Protein AF-A0A4Y2QZW8-F1 (afdb_monomer_lite)

Sequence (157 aa):
MDNATSHPDDLKLKNINSVFLPPNTTSKLQPLDQKAGYLSISEVATDSTTEKNEKEFADLVENFDSNVRVEKYVKIDGGLSIEEENLHVSYFIHRDTTEALALSEDDDEKSPMEDCKIKDYSEALKYSEQLKQFFLNNADSEGLAKLIPMKIHLEKQ

Foldseek 3Di:
DEPPPPDDPDDDDPPDDDDYDDPPCCCPPPPVNVVVPPPPDPCPDPDPPDVVVVVVVVVVVVPPPPPPDPVPPDPPPPPDDDDPPPPDCVVVPDVVVVVVVPPPPPPPPPVPPPPPPQDDLVSVVVVLVVQCVVCVVVVPPPSVVVSVVVVVVSVVD

Structure (mmCIF, N/CA/C/O backbone):
data_AF-A0A4Y2QZW8-F1
#
_entry.id   AF-A0A4Y2QZW8-F1
#
loop_
_atom_site.group_PDB
_atom_site.id
_atom_site.type_symbol
_atom_site.label_atom_id
_atom_site.label_alt_id
_atom_site.label_comp_id
_atom_site.label_asym_id
_atom_site.label_entity_id
_atom_site.label_seq_id
_atom_site.pdbx_PDB_ins_code
_atom_site.Cartn_x
_atom_site.Cartn_y
_atom_site.Cartn_z
_atom_site.occupancy
_atom_site.B_iso_or_equiv
_atom_site.auth_seq_id
_atom_site.auth_comp_id
_atom_site.auth_asym_id
_atom_site.auth_atom_id
_atom_site.pdbx_PDB_model_num
ATOM 1 N N . MET A 1 1 ? 10.809 -8.387 -1.544 1.00 88.31 1 MET A N 1
ATOM 2 C CA . MET A 1 1 ? 11.000 -7.369 -2.596 1.00 88.31 1 MET A CA 1
ATOM 3 C C . MET A 1 1 ? 11.310 -8.089 -3.896 1.00 88.31 1 MET A C 1
ATOM 5 O O . MET A 1 1 ? 11.715 -9.248 -3.828 1.00 88.31 1 MET A O 1
ATOM 9 N N . ASP A 1 2 ? 11.051 -7.470 -5.045 1.00 90.00 2 ASP A N 1
ATOM 10 C CA . ASP A 1 2 ? 11.538 -8.005 -6.320 1.00 90.00 2 ASP A CA 1
ATOM 11 C C . ASP A 1 2 ? 13.047 -7.770 -6.466 1.00 90.00 2 ASP A C 1
ATOM 13 O O . ASP A 1 2 ? 13.694 -7.204 -5.585 1.00 90.00 2 ASP A O 1
ATOM 17 N N . ASN A 1 3 ? 13.595 -8.228 -7.588 1.00 89.25 3 ASN A N 1
ATOM 18 C CA . ASN A 1 3 ? 15.012 -8.119 -7.912 1.00 89.25 3 ASN A CA 1
ATOM 19 C C . ASN A 1 3 ? 15.276 -6.948 -8.873 1.00 89.25 3 ASN A C 1
ATOM 21 O O . ASN A 1 3 ? 16.145 -7.052 -9.739 1.00 89.25 3 ASN A O 1
ATOM 25 N N . ALA A 1 4 ? 14.492 -5.865 -8.797 1.00 87.88 4 ALA A N 1
ATOM 26 C CA . ALA A 1 4 ? 14.726 -4.689 -9.625 1.00 87.88 4 ALA A CA 1
ATOM 27 C C . ALA A 1 4 ? 16.117 -4.097 -9.351 1.00 87.88 4 ALA A C 1
ATOM 29 O O . ALA A 1 4 ? 16.533 -3.973 -8.203 1.00 87.88 4 ALA A O 1
ATOM 30 N N . THR A 1 5 ? 16.817 -3.657 -10.401 1.00 89.81 5 THR A N 1
ATOM 31 C CA . THR A 1 5 ? 18.181 -3.094 -10.306 1.00 89.81 5 THR A CA 1
ATOM 32 C C . THR A 1 5 ? 18.260 -1.831 -9.441 1.00 89.81 5 THR A C 1
ATOM 34 O O . THR A 1 5 ? 19.331 -1.444 -8.988 1.00 89.81 5 THR A O 1
ATOM 37 N N . SER A 1 6 ? 17.126 -1.175 -9.192 1.00 89.75 6 SER A N 1
ATOM 38 C CA . SER A 1 6 ? 17.021 -0.051 -8.261 1.00 89.75 6 SER A CA 1
ATOM 39 C C . SER A 1 6 ? 17.125 -0.456 -6.787 1.00 89.75 6 SER A C 1
ATOM 41 O O . SER A 1 6 ? 17.291 0.413 -5.932 1.00 89.75 6 SER A O 1
ATOM 43 N N . HIS A 1 7 ? 16.974 -1.740 -6.455 1.00 86.81 7 HIS A N 1
ATOM 44 C CA . HIS A 1 7 ? 17.113 -2.221 -5.088 1.00 86.81 7 HIS A CA 1
ATOM 45 C C . HIS A 1 7 ? 18.585 -2.476 -4.751 1.00 86.81 7 HIS A C 1
ATOM 47 O O . HIS A 1 7 ? 19.270 -3.159 -5.506 1.00 86.81 7 HIS A O 1
ATOM 53 N N . PRO A 1 8 ? 19.091 -1.933 -3.631 1.00 84.88 8 PRO A N 1
ATOM 54 C CA . PRO A 1 8 ? 20.477 -2.142 -3.240 1.00 84.88 8 PRO A CA 1
ATOM 55 C C . PRO A 1 8 ? 20.698 -3.577 -2.749 1.00 84.88 8 PRO A C 1
ATOM 57 O O . PRO A 1 8 ? 19.927 -4.078 -1.927 1.00 84.88 8 PRO A O 1
ATOM 60 N N . ASP A 1 9 ? 21.794 -4.192 -3.196 1.00 80.38 9 ASP A N 1
ATOM 61 C CA . ASP A 1 9 ? 22.157 -5.577 -2.862 1.00 80.38 9 ASP A CA 1
ATOM 62 C C . ASP A 1 9 ? 22.406 -5.788 -1.353 1.00 80.38 9 ASP A C 1
ATOM 64 O O . ASP A 1 9 ? 22.118 -6.852 -0.810 1.00 80.38 9 ASP A O 1
ATOM 68 N N . ASP A 1 10 ? 22.870 -4.748 -0.648 1.00 82.62 10 ASP A N 1
ATOM 69 C CA . ASP A 1 10 ? 23.305 -4.809 0.758 1.00 82.62 10 ASP A CA 1
ATOM 70 C C . ASP A 1 10 ? 22.386 -4.049 1.736 1.00 82.62 10 ASP A C 1
ATOM 72 O O . ASP A 1 10 ? 22.832 -3.487 2.744 1.00 82.62 10 ASP A O 1
ATOM 76 N N . LEU A 1 11 ? 21.075 -4.011 1.474 1.00 83.06 11 LEU A N 1
ATOM 77 C CA . LEU A 1 11 ? 20.125 -3.309 2.344 1.00 83.06 11 LEU A CA 1
ATOM 78 C C . LEU A 1 11 ? 20.039 -3.944 3.745 1.00 83.06 11 LEU A C 1
ATOM 80 O O . LEU A 1 11 ? 19.335 -4.932 3.958 1.00 83.06 11 LEU A O 1
ATOM 84 N N . LYS A 1 12 ? 20.704 -3.336 4.734 1.00 84.88 12 LYS A N 1
ATOM 85 C CA . LYS A 1 12 ? 20.623 -3.735 6.148 1.00 84.88 12 LYS A CA 1
ATOM 86 C C . LYS A 1 12 ? 19.842 -2.714 6.962 1.00 84.88 12 LYS A C 1
ATOM 88 O O . LYS A 1 12 ? 20.288 -1.588 7.171 1.00 84.88 12 LYS A O 1
ATOM 93 N N . LEU A 1 13 ? 18.694 -3.137 7.477 1.00 85.75 13 LEU A N 1
ATOM 94 C CA . LEU A 1 13 ? 17.844 -2.344 8.360 1.00 85.75 13 LEU A CA 1
ATOM 95 C C . LEU A 1 13 ? 17.856 -2.966 9.759 1.00 85.75 13 LEU A C 1
ATOM 97 O O . LEU A 1 13 ? 17.797 -4.182 9.902 1.00 85.75 13 LEU A O 1
ATOM 101 N N . LYS A 1 14 ? 17.931 -2.137 10.807 1.00 90.31 14 LYS A N 1
ATOM 102 C CA . LYS A 1 14 ? 18.140 -2.611 12.191 1.00 90.31 14 LYS A CA 1
ATOM 103 C C . LYS A 1 14 ? 17.024 -3.530 12.707 1.00 90.31 14 LYS A C 1
ATOM 105 O O . LYS A 1 14 ? 17.302 -4.412 13.507 1.00 90.31 14 LYS A O 1
ATOM 110 N N . ASN A 1 15 ? 15.795 -3.334 12.228 1.00 93.12 15 ASN A N 1
ATOM 111 C CA . ASN A 1 15 ? 14.597 -4.012 12.736 1.00 93.12 15 ASN A CA 1
ATOM 112 C C . ASN A 1 15 ? 13.778 -4.706 11.634 1.00 93.12 15 ASN A C 1
ATOM 114 O O . ASN A 1 15 ? 12.641 -5.100 11.880 1.00 93.12 15 ASN A O 1
ATOM 118 N N . ILE A 1 16 ? 14.301 -4.803 10.408 1.00 89.88 16 ILE A N 1
ATOM 119 C CA . ILE A 1 16 ? 13.563 -5.359 9.268 1.00 89.88 16 ILE A CA 1
ATOM 120 C C . ILE A 1 16 ? 14.474 -6.334 8.536 1.00 89.88 16 ILE A C 1
ATOM 122 O O . ILE A 1 16 ? 15.599 -5.990 8.178 1.00 89.88 16 ILE A O 1
ATOM 126 N N . ASN A 1 17 ? 13.966 -7.539 8.296 1.00 86.69 17 ASN A N 1
ATOM 127 C CA . ASN A 1 17 ? 14.623 -8.509 7.436 1.00 86.69 17 ASN A CA 1
ATOM 128 C C . ASN A 1 17 ? 14.151 -8.307 5.991 1.00 86.69 17 ASN A C 1
ATOM 130 O O . ASN A 1 17 ? 12.951 -8.390 5.722 1.00 86.69 17 ASN A O 1
ATOM 134 N N . SER A 1 18 ? 15.082 -8.047 5.074 1.00 84.75 18 SER A N 1
ATOM 135 C CA . SER A 1 18 ? 14.765 -7.968 3.648 1.00 84.75 18 SER A CA 1
ATOM 136 C C . SER A 1 18 ? 14.828 -9.362 3.032 1.00 84.75 18 SER A C 1
ATOM 138 O O . SER A 1 18 ? 15.839 -10.052 3.144 1.00 84.75 18 SER A O 1
ATOM 140 N N . VAL A 1 19 ? 13.744 -9.781 2.380 1.00 87.62 19 VAL A N 1
ATOM 141 C CA . VAL A 1 19 ? 13.669 -11.051 1.646 1.00 87.62 19 VAL A CA 1
ATOM 142 C C . VAL A 1 19 ? 13.367 -10.748 0.187 1.00 87.62 19 VAL A C 1
ATOM 144 O O . VAL A 1 19 ? 12.365 -10.095 -0.125 1.00 87.62 19 VAL A O 1
ATOM 147 N N . PHE A 1 20 ? 14.230 -11.233 -0.699 1.00 89.06 20 PHE A N 1
ATOM 148 C CA . PHE A 1 20 ? 14.074 -11.126 -2.145 1.00 89.06 20 PHE A CA 1
ATOM 149 C C . PHE A 1 20 ? 13.290 -12.311 -2.696 1.00 89.06 20 PHE A C 1
ATOM 151 O O . PHE A 1 20 ? 13.435 -13.446 -2.236 1.00 89.06 20 PHE A O 1
ATOM 158 N N . LEU A 1 21 ? 12.423 -12.035 -3.661 1.00 90.06 21 LEU A N 1
ATOM 159 C CA . LEU A 1 21 ? 11.633 -13.062 -4.320 1.00 90.06 21 LEU A CA 1
ATOM 160 C C . LEU A 1 21 ? 12.447 -13.754 -5.420 1.00 90.06 21 LEU A C 1
ATOM 162 O O . LEU A 1 21 ? 13.348 -13.152 -6.010 1.00 90.06 21 LEU A O 1
ATOM 166 N N . PRO A 1 22 ? 12.124 -15.014 -5.755 1.00 90.62 22 PRO A N 1
ATOM 167 C CA . PRO A 1 22 ? 12.702 -15.662 -6.920 1.00 90.62 22 PRO A CA 1
ATOM 168 C C . PRO A 1 22 ? 12.440 -14.855 -8.207 1.00 90.62 22 PRO A C 1
ATOM 170 O O . PRO A 1 22 ? 11.388 -14.213 -8.328 1.00 90.62 22 PRO A O 1
ATOM 173 N N . PRO A 1 23 ? 13.3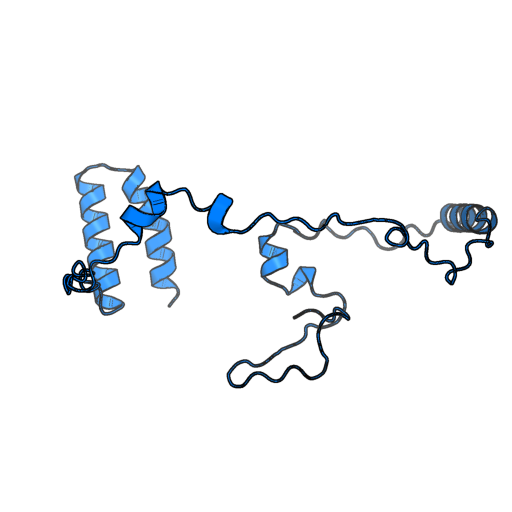42 -14.906 -9.200 1.00 88.19 23 PRO A N 1
ATOM 174 C CA . PRO A 1 23 ? 13.148 -14.221 -10.477 1.00 88.19 23 PRO A CA 1
ATOM 175 C C . PRO A 1 23 ? 11.799 -14.560 -11.126 1.00 88.19 23 PRO A C 1
ATOM 177 O O . PRO A 1 23 ? 11.341 -15.698 -11.050 1.00 88.19 23 PRO A O 1
ATOM 180 N N . ASN A 1 24 ? 11.178 -13.582 -11.792 1.00 87.69 24 ASN A N 1
ATOM 181 C CA . ASN A 1 24 ? 9.915 -13.735 -12.535 1.00 87.69 24 ASN A CA 1
ATOM 182 C C . ASN A 1 24 ? 8.705 -14.193 -11.694 1.00 87.69 24 ASN A C 1
ATOM 184 O O . ASN A 1 24 ? 7.740 -14.737 -12.234 1.00 87.69 24 ASN A O 1
ATOM 188 N N . THR A 1 25 ? 8.732 -13.984 -10.374 1.00 89.56 25 THR A N 1
ATOM 189 C CA . THR A 1 25 ? 7.619 -14.357 -9.481 1.00 89.56 25 THR A CA 1
ATOM 190 C C . THR A 1 25 ? 6.902 -13.176 -8.835 1.00 89.56 25 THR A C 1
ATOM 192 O O . THR A 1 25 ? 5.898 -13.394 -8.164 1.00 89.56 25 THR A O 1
ATOM 195 N N . THR A 1 26 ? 7.356 -11.943 -9.080 1.00 88.25 26 THR A N 1
ATOM 196 C CA . THR A 1 26 ? 6.791 -10.686 -8.558 1.00 88.25 26 THR A CA 1
ATOM 197 C C . THR A 1 26 ? 5.265 -10.649 -8.637 1.00 88.25 26 THR A C 1
ATOM 199 O O . THR A 1 26 ? 4.607 -10.687 -7.601 1.00 88.25 26 THR A O 1
ATOM 202 N N . SER A 1 27 ? 4.689 -10.762 -9.837 1.00 82.81 27 SER A N 1
ATOM 203 C CA . SER A 1 27 ? 3.231 -10.727 -10.042 1.00 82.81 27 SER A CA 1
ATOM 204 C C . SER A 1 27 ? 2.457 -11.847 -9.333 1.00 82.81 27 SER A C 1
ATOM 206 O O . SER A 1 27 ? 1.272 -11.697 -9.041 1.00 82.81 27 SER A O 1
ATOM 208 N N . LYS A 1 28 ? 3.110 -12.981 -9.051 1.00 84.44 28 LYS A N 1
ATOM 209 C CA . LYS A 1 28 ? 2.495 -14.153 -8.412 1.00 84.44 28 LYS A CA 1
ATOM 210 C C . LYS A 1 28 ? 2.621 -14.128 -6.898 1.00 84.44 28 LYS A C 1
ATOM 212 O O . LYS A 1 28 ? 1.733 -14.639 -6.227 1.00 84.44 28 LYS A O 1
ATOM 217 N N . LEU A 1 29 ? 3.720 -13.601 -6.364 1.00 86.44 29 LEU A N 1
ATOM 218 C CA . LEU A 1 29 ? 4.071 -13.711 -4.948 1.00 86.44 29 LEU A CA 1
ATOM 219 C C . LEU A 1 29 ? 4.006 -12.379 -4.200 1.00 86.44 29 LEU A C 1
ATOM 221 O O . LEU A 1 29 ? 3.920 -12.404 -2.974 1.00 86.44 29 LEU A O 1
ATOM 225 N N . GLN A 1 30 ? 4.025 -11.229 -4.883 1.00 87.06 30 GLN A N 1
ATOM 226 C CA . GLN A 1 30 ? 3.887 -9.933 -4.220 1.00 87.06 30 GLN A CA 1
ATOM 227 C C . GLN A 1 30 ? 2.420 -9.630 -3.927 1.00 87.06 30 GLN A C 1
ATOM 229 O O . GLN A 1 30 ? 1.622 -9.465 -4.852 1.00 87.06 30 GLN A O 1
ATOM 234 N N . PRO A 1 31 ? 2.050 -9.461 -2.643 1.00 85.31 31 PRO A N 1
ATOM 235 C CA . PRO A 1 31 ? 0.677 -9.124 -2.278 1.00 85.31 31 PRO A CA 1
ATOM 236 C C . PRO A 1 31 ? 0.207 -7.795 -2.880 1.00 85.31 31 PRO A C 1
ATOM 238 O O . PRO A 1 31 ? -0.990 -7.608 -3.093 1.00 85.31 31 PRO A O 1
ATOM 241 N N . LEU A 1 32 ? 1.139 -6.868 -3.133 1.00 84.62 32 LEU A N 1
ATOM 242 C CA . LEU A 1 32 ? 0.841 -5.572 -3.738 1.00 84.62 32 LEU A CA 1
ATOM 243 C C . LEU A 1 32 ? 0.314 -5.732 -5.170 1.00 84.62 32 LEU A C 1
ATOM 245 O O . LEU A 1 32 ? -0.729 -5.169 -5.488 1.00 84.62 32 LEU A O 1
ATOM 249 N N . ASP A 1 33 ? 0.966 -6.558 -5.988 1.00 82.19 33 ASP A N 1
ATOM 250 C CA . ASP A 1 33 ? 0.582 -6.764 -7.389 1.00 82.19 33 ASP A CA 1
ATOM 251 C C . ASP A 1 33 ? -0.718 -7.564 -7.514 1.00 82.19 33 ASP A C 1
ATOM 253 O O . ASP A 1 33 ? -1.569 -7.250 -8.347 1.00 82.19 33 ASP A O 1
ATOM 257 N N . GLN A 1 34 ? -0.932 -8.531 -6.614 1.00 79.44 34 GLN A N 1
ATOM 258 C CA . GLN A 1 34 ? -2.199 -9.262 -6.524 1.00 79.44 34 GLN A CA 1
ATOM 259 C C . GLN A 1 34 ? -3.374 -8.336 -6.175 1.00 79.44 34 GLN A C 1
ATOM 261 O O . GLN A 1 34 ? -4.461 -8.469 -6.737 1.00 79.44 34 GLN A O 1
ATOM 266 N N . LYS A 1 35 ? -3.172 -7.387 -5.249 1.00 77.38 35 LYS A N 1
ATOM 267 C CA . LYS A 1 35 ? -4.211 -6.424 -4.843 1.00 77.38 35 LYS A CA 1
ATOM 268 C C . LYS A 1 35 ? -4.435 -5.316 -5.863 1.00 77.38 35 LYS A C 1
ATOM 270 O O . LYS A 1 35 ? -5.552 -4.820 -5.956 1.00 77.38 35 LYS A O 1
ATOM 275 N N . ALA A 1 36 ? -3.408 -4.943 -6.621 1.00 73.50 36 ALA A N 1
ATOM 276 C CA . ALA A 1 36 ? -3.505 -3.928 -7.666 1.00 73.50 36 ALA A CA 1
ATOM 277 C C . ALA A 1 36 ? -4.301 -4.397 -8.902 1.00 73.50 36 ALA A C 1
ATOM 279 O O . ALA A 1 36 ? -4.458 -3.636 -9.851 1.00 73.50 36 ALA A O 1
ATOM 280 N N . GLY A 1 37 ? -4.840 -5.622 -8.895 1.00 61.28 37 GLY A N 1
ATOM 281 C CA . GLY A 1 37 ? -5.699 -6.117 -9.968 1.00 61.28 37 GLY A CA 1
ATOM 282 C C . GLY A 1 37 ? -4.930 -6.641 -11.178 1.00 61.28 37 GLY A C 1
ATOM 283 O O . GLY A 1 37 ? -5.554 -6.945 -12.193 1.00 61.28 37 GLY A O 1
ATOM 284 N N . TYR A 1 38 ? -3.610 -6.836 -11.065 1.00 61.31 38 TYR A N 1
ATOM 285 C CA . TYR A 1 38 ? -2.823 -7.613 -12.026 1.00 61.31 38 TYR A CA 1
ATOM 286 C C . TYR A 1 38 ? -3.100 -9.108 -11.832 1.00 61.31 38 TYR A C 1
ATOM 288 O O . TYR A 1 38 ? -2.208 -9.914 -11.566 1.00 61.31 38 TYR A O 1
ATOM 296 N N . LEU A 1 39 ? -4.373 -9.498 -11.913 1.00 55.19 39 LEU A N 1
ATOM 297 C CA . LEU A 1 39 ? -4.737 -10.898 -11.979 1.00 55.19 39 LEU A CA 1
ATOM 298 C C . LEU A 1 39 ? -4.093 -11.442 -13.254 1.00 55.19 39 LEU A C 1
ATOM 300 O O . LEU A 1 39 ? -4.326 -10.911 -14.340 1.00 55.19 39 LEU A O 1
ATOM 304 N N . SER A 1 40 ? -3.232 -12.447 -13.099 1.00 55.38 40 SER A N 1
ATOM 305 C CA . SER A 1 40 ? -2.561 -13.101 -14.216 1.00 55.38 40 SER A CA 1
ATOM 306 C C . SER A 1 40 ? -3.616 -13.528 -15.230 1.00 55.38 40 SER A C 1
ATOM 308 O O . SER A 1 40 ? -4.382 -14.458 -14.978 1.00 55.38 40 SER A O 1
ATOM 310 N N . ILE A 1 41 ? -3.674 -12.818 -16.357 1.00 51.03 41 ILE A N 1
ATOM 311 C CA . ILE A 1 41 ? -4.369 -13.282 -17.551 1.00 51.03 41 ILE A CA 1
ATOM 312 C C . ILE A 1 41 ? -3.851 -14.691 -17.820 1.00 51.03 41 ILE A C 1
ATOM 314 O O . ILE A 1 41 ? -2.640 -14.917 -17.875 1.00 51.03 41 ILE A O 1
ATOM 318 N N . SER A 1 42 ? -4.800 -15.624 -17.840 1.00 50.62 42 SER A N 1
ATOM 319 C CA . SER A 1 42 ? -4.613 -17.054 -18.046 1.00 50.62 42 SER A CA 1
ATOM 320 C C . SER A 1 42 ? -3.531 -17.322 -19.077 1.00 50.62 42 SER A C 1
ATOM 322 O O . SER A 1 42 ? -3.584 -16.720 -20.147 1.00 50.62 42 SER A O 1
ATOM 324 N N . GLU A 1 43 ? -2.607 -18.220 -18.724 1.00 56.25 43 GLU A N 1
ATOM 325 C CA . GLU A 1 43 ? -1.808 -19.058 -19.623 1.00 56.25 43 GLU A CA 1
ATOM 326 C C . GLU A 1 43 ? -1.934 -18.646 -21.097 1.00 56.25 43 GLU A C 1
ATOM 328 O O . GLU A 1 43 ? -2.710 -19.213 -21.866 1.00 56.25 43 GLU A O 1
ATOM 333 N N . VAL A 1 44 ? -1.209 -17.589 -21.480 1.00 53.12 44 VAL A N 1
ATOM 334 C CA . VAL A 1 44 ? -0.936 -17.350 -22.892 1.00 53.12 44 VAL A CA 1
ATOM 335 C C . VAL A 1 44 ? -0.128 -18.558 -23.320 1.00 53.12 44 VAL A C 1
ATOM 337 O O . VAL A 1 44 ? 0.953 -18.809 -22.783 1.00 53.12 44 VAL A O 1
ATOM 340 N N . ALA A 1 45 ? -0.737 -19.343 -24.206 1.00 46.19 45 ALA A N 1
ATOM 341 C CA . ALA A 1 45 ? -0.150 -20.519 -24.803 1.00 46.19 45 ALA A CA 1
ATOM 342 C C . ALA A 1 45 ? 1.301 -20.215 -25.183 1.00 46.19 45 ALA A C 1
ATOM 344 O O . ALA A 1 45 ? 1.583 -19.299 -25.958 1.00 46.19 45 ALA A O 1
ATOM 345 N N . THR A 1 46 ? 2.205 -20.978 -24.583 1.00 52.53 46 THR A N 1
ATOM 346 C CA . THR A 1 46 ? 3.588 -21.083 -25.018 1.00 52.53 46 THR A CA 1
ATOM 347 C C . THR A 1 46 ? 3.602 -21.409 -26.507 1.00 52.53 46 THR A C 1
ATOM 349 O O . THR A 1 46 ? 2.960 -22.370 -26.929 1.00 52.53 46 THR A O 1
ATOM 352 N N . ASP A 1 47 ? 4.333 -20.597 -27.261 1.00 47.53 47 ASP A N 1
ATOM 353 C CA . ASP A 1 47 ? 4.849 -20.884 -28.594 1.00 47.53 47 ASP A CA 1
ATOM 354 C C . ASP A 1 47 ? 3.825 -21.316 -29.651 1.00 47.53 47 ASP A C 1
ATOM 356 O O . ASP A 1 47 ? 3.699 -22.483 -30.012 1.00 47.53 47 ASP A O 1
ATOM 360 N N . SER A 1 48 ? 3.198 -20.331 -30.294 1.00 54.03 48 SER A N 1
ATOM 361 C CA . SER A 1 48 ? 2.932 -20.468 -31.729 1.00 54.03 48 SER A CA 1
ATOM 362 C C . SER A 1 48 ? 4.176 -20.013 -32.498 1.00 54.03 48 SER A C 1
ATOM 364 O O . SER A 1 48 ? 4.122 -19.016 -33.211 1.00 54.03 48 SER A O 1
ATOM 366 N N . THR A 1 49 ? 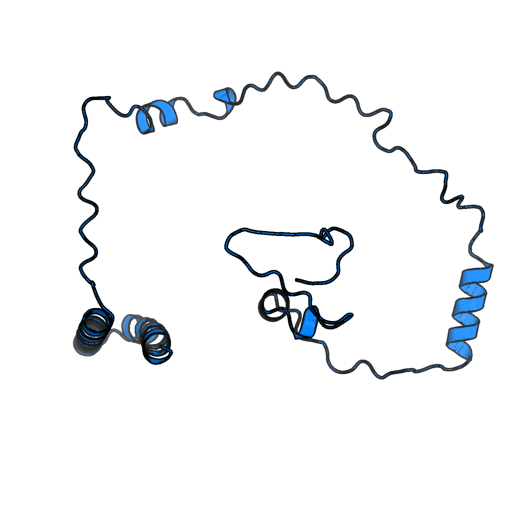5.317 -20.690 -32.343 1.00 55.88 49 THR A N 1
ATOM 367 C CA . THR A 1 49 ? 6.458 -20.580 -33.271 1.00 55.88 49 THR A CA 1
ATOM 368 C C . THR A 1 49 ? 6.059 -21.225 -34.594 1.00 55.88 49 THR A C 1
ATOM 370 O O . THR A 1 49 ? 6.276 -22.405 -34.851 1.00 55.88 49 THR A O 1
ATOM 373 N N . THR A 1 50 ? 5.395 -20.453 -35.445 1.00 62.75 50 THR A N 1
ATOM 374 C CA . THR A 1 50 ? 5.167 -20.837 -36.837 1.00 62.75 50 THR A CA 1
ATOM 375 C C . THR A 1 50 ? 6.243 -20.132 -37.645 1.00 62.75 50 THR A C 1
ATOM 377 O O . THR A 1 50 ? 6.238 -18.915 -37.598 1.00 62.75 50 THR A O 1
ATOM 380 N N . GLU A 1 51 ? 7.094 -20.820 -38.422 1.00 61.31 51 GLU A N 1
ATOM 381 C CA . GLU A 1 51 ? 8.201 -20.248 -39.246 1.00 61.31 51 GLU A CA 1
ATOM 382 C C . GLU A 1 51 ? 7.906 -18.883 -39.907 1.00 61.31 51 GLU A C 1
ATOM 384 O O . GLU A 1 51 ? 8.793 -18.060 -40.127 1.00 61.31 51 GLU A O 1
ATOM 389 N N . LYS A 1 52 ? 6.635 -18.631 -40.229 1.00 67.50 52 LYS A N 1
ATOM 390 C CA . LYS A 1 52 ? 6.127 -17.352 -40.715 1.00 67.50 52 LYS A CA 1
ATOM 391 C C . LYS A 1 52 ? 6.418 -16.162 -39.779 1.00 67.50 52 LYS A C 1
ATOM 393 O O . LYS A 1 52 ? 6.817 -15.120 -40.281 1.00 67.50 52 LYS A O 1
ATOM 398 N N . ASN A 1 53 ? 6.239 -16.293 -38.464 1.00 65.50 53 ASN A N 1
ATOM 399 C CA . ASN A 1 53 ? 6.456 -15.194 -37.516 1.00 65.50 53 ASN A CA 1
ATOM 400 C C . ASN A 1 53 ? 7.943 -14.906 -37.268 1.00 65.50 53 ASN A C 1
ATOM 402 O O . ASN A 1 53 ? 8.316 -13.745 -37.145 1.00 65.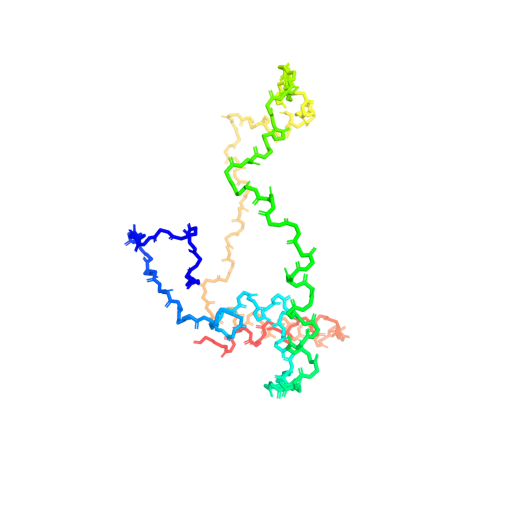50 53 ASN A O 1
ATOM 406 N N . GLU A 1 54 ? 8.798 -15.929 -37.280 1.00 71.19 54 GLU A N 1
ATOM 407 C CA . GLU A 1 54 ? 10.252 -15.762 -37.207 1.00 71.19 54 GLU A CA 1
ATOM 408 C C . GLU A 1 54 ? 10.785 -15.062 -38.457 1.00 71.19 54 GLU A C 1
ATOM 410 O O . GLU A 1 54 ? 11.622 -14.166 -38.359 1.00 71.19 54 GLU A O 1
ATOM 415 N N . LYS A 1 55 ? 10.247 -15.409 -39.632 1.00 76.25 55 LYS A N 1
ATOM 416 C CA . LYS A 1 55 ? 10.609 -14.751 -40.887 1.00 76.25 55 LYS A CA 1
ATOM 417 C C . LYS A 1 55 ? 10.136 -13.298 -40.936 1.00 76.25 55 LYS A C 1
ATOM 419 O O . LYS A 1 55 ? 10.901 -12.441 -41.353 1.00 76.25 55 LYS A O 1
ATOM 424 N N . GLU A 1 56 ? 8.911 -13.015 -40.492 1.00 76.62 56 GLU A N 1
ATOM 425 C CA . GLU A 1 56 ? 8.390 -11.643 -40.385 1.00 76.62 56 GLU A CA 1
ATOM 426 C C . GLU A 1 56 ? 9.189 -10.802 -39.374 1.00 76.62 56 GLU A C 1
ATOM 428 O O . GLU A 1 56 ? 9.453 -9.627 -39.620 1.00 76.62 56 GLU A O 1
ATOM 433 N N . PHE A 1 57 ? 9.625 -11.403 -38.262 1.00 77.06 57 PHE A N 1
ATOM 434 C CA . PHE A 1 57 ? 10.490 -10.740 -37.289 1.00 77.06 57 PHE A CA 1
ATOM 435 C C . PHE A 1 57 ? 11.885 -10.458 -37.863 1.00 77.06 57 PHE A C 1
ATOM 437 O O . PHE A 1 57 ? 12.398 -9.355 -37.692 1.00 77.06 57 PHE A O 1
ATOM 444 N N . ALA A 1 58 ? 12.480 -11.413 -38.585 1.00 76.81 58 ALA A N 1
ATOM 445 C CA . ALA A 1 58 ? 13.776 -11.235 -39.237 1.00 76.81 58 ALA A CA 1
ATOM 446 C C . ALA A 1 58 ? 13.750 -10.113 -40.292 1.00 76.81 58 ALA A C 1
ATOM 448 O O . ALA A 1 58 ? 14.641 -9.270 -40.292 1.00 76.81 58 ALA A O 1
ATOM 449 N N . ASP A 1 59 ? 12.697 -10.049 -41.112 1.00 79.19 59 ASP A N 1
ATOM 450 C CA . ASP A 1 59 ? 12.500 -9.006 -42.136 1.00 79.19 59 ASP A CA 1
ATOM 451 C C . ASP A 1 59 ? 12.336 -7.608 -41.500 1.00 79.19 59 ASP A C 1
ATOM 453 O O . ASP A 1 59 ? 12.835 -6.600 -42.006 1.00 79.19 59 ASP A O 1
ATOM 457 N N . LEU A 1 60 ? 11.663 -7.533 -40.344 1.00 75.25 60 LEU A N 1
ATOM 458 C CA . LEU A 1 60 ? 11.491 -6.285 -39.596 1.00 75.25 60 LEU A CA 1
ATOM 459 C C . LEU A 1 60 ? 12.797 -5.820 -38.933 1.00 75.25 60 LEU A C 1
ATOM 461 O O . LEU A 1 60 ? 13.066 -4.620 -38.892 1.00 75.25 60 LEU A O 1
ATOM 465 N N . VAL A 1 61 ? 13.605 -6.756 -38.425 1.00 74.06 61 VAL A N 1
ATOM 466 C CA . VAL A 1 61 ? 14.918 -6.476 -37.822 1.00 74.06 61 VAL A CA 1
ATOM 467 C C . VAL A 1 61 ? 15.947 -6.080 -38.886 1.00 74.06 61 VAL A C 1
ATOM 469 O O . VAL A 1 61 ? 16.754 -5.190 -38.634 1.00 74.06 61 VAL A O 1
ATOM 472 N N . GLU A 1 62 ? 15.900 -6.675 -40.079 1.00 74.50 62 GLU A N 1
ATOM 473 C CA . GLU A 1 62 ? 16.771 -6.316 -41.209 1.00 74.50 62 GLU A CA 1
ATOM 474 C C . GLU A 1 62 ? 16.460 -4.912 -41.760 1.00 74.50 62 GLU A C 1
ATOM 476 O O . GLU A 1 62 ? 17.368 -4.180 -42.149 1.00 74.50 62 GLU A O 1
ATOM 481 N N . ASN A 1 63 ? 15.191 -4.492 -41.704 1.00 70.00 63 ASN A N 1
ATOM 482 C CA . ASN A 1 63 ? 14.763 -3.137 -42.070 1.00 70.00 63 ASN A CA 1
ATOM 483 C C . ASN A 1 63 ? 15.002 -2.082 -40.977 1.00 70.00 63 ASN A C 1
ATOM 485 O O . ASN A 1 63 ? 14.736 -0.896 -41.201 1.00 70.00 63 ASN A O 1
ATOM 489 N N . PHE A 1 64 ? 15.484 -2.475 -39.796 1.00 71.75 64 PHE A N 1
ATOM 490 C CA . PHE A 1 64 ? 15.856 -1.519 -38.762 1.00 71.75 64 PHE A CA 1
ATOM 491 C C . PHE A 1 64 ? 17.218 -0.912 -39.102 1.00 71.75 64 PHE A C 1
ATOM 493 O O . PHE A 1 64 ? 18.253 -1.571 -39.035 1.00 71.75 64 PHE A 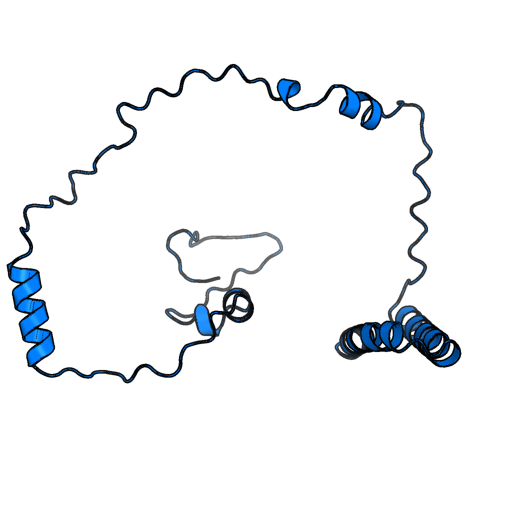O 1
ATOM 500 N N . ASP A 1 65 ? 17.217 0.370 -39.460 1.00 67.12 65 ASP A N 1
ATOM 501 C CA . ASP A 1 65 ? 18.430 1.132 -39.741 1.00 67.12 65 ASP A CA 1
ATOM 502 C C . ASP A 1 65 ? 19.306 1.149 -38.471 1.00 67.12 65 ASP A C 1
ATOM 504 O O . ASP A 1 65 ? 19.036 1.860 -37.497 1.00 67.12 65 ASP A O 1
ATOM 508 N N . SER A 1 66 ? 20.352 0.317 -38.448 1.00 63.94 66 SER A N 1
ATOM 509 C CA . SER A 1 66 ? 21.224 0.069 -37.288 1.00 63.94 66 SER A CA 1
ATOM 510 C C . SER A 1 66 ? 22.079 1.281 -36.890 1.00 63.94 66 SER A C 1
ATOM 512 O O . SER A 1 66 ? 22.980 1.181 -36.059 1.00 63.94 66 SER A O 1
ATOM 514 N N . ASN A 1 67 ? 21.817 2.445 -37.484 1.00 62.06 67 ASN A N 1
ATOM 515 C CA . ASN A 1 67 ? 22.492 3.707 -37.210 1.00 62.06 67 ASN A CA 1
ATOM 516 C C . ASN A 1 67 ? 22.039 4.391 -35.911 1.00 62.06 67 ASN A C 1
ATOM 518 O O . ASN A 1 67 ? 22.523 5.483 -35.591 1.00 62.06 67 ASN A O 1
ATOM 522 N N . VAL A 1 68 ? 21.170 3.762 -35.115 1.00 60.66 68 VAL A N 1
ATOM 523 C CA . VAL A 1 68 ? 20.898 4.206 -33.743 1.00 60.66 68 VAL A CA 1
ATOM 524 C C . VAL A 1 68 ? 22.092 3.842 -32.858 1.00 60.66 68 VAL A C 1
ATOM 526 O O . VAL A 1 68 ? 22.127 2.814 -32.189 1.00 60.66 68 VAL A O 1
ATOM 529 N N . ARG A 1 69 ? 23.107 4.711 -32.858 1.00 64.75 69 ARG A N 1
ATOM 530 C CA . ARG A 1 69 ? 24.192 4.669 -31.874 1.00 64.75 69 ARG A CA 1
ATOM 531 C C . ARG A 1 69 ? 23.612 4.884 -30.479 1.00 64.75 69 ARG A C 1
ATOM 533 O O . ARG A 1 69 ? 23.173 5.990 -30.162 1.00 64.75 69 ARG A O 1
ATOM 540 N N . VAL A 1 70 ? 23.661 3.842 -29.651 1.00 58.69 70 VAL A N 1
ATOM 541 C CA . VAL A 1 70 ? 23.240 3.854 -28.239 1.00 58.69 70 VAL A CA 1
ATOM 542 C C . VAL A 1 70 ? 23.992 4.930 -27.443 1.00 58.69 70 VAL A C 1
ATOM 544 O O . VAL A 1 70 ? 23.475 5.459 -26.465 1.00 58.69 70 VAL A O 1
ATOM 547 N N . GLU A 1 71 ? 25.183 5.337 -27.893 1.00 60.00 71 GLU A N 1
ATOM 548 C CA . GLU A 1 71 ? 25.976 6.372 -27.228 1.00 60.00 71 GLU A CA 1
ATOM 549 C C . GLU A 1 71 ? 25.506 7.810 -27.507 1.00 60.00 71 GLU A C 1
ATOM 551 O O . GLU A 1 71 ? 25.996 8.746 -26.870 1.00 60.00 71 GLU A O 1
ATOM 556 N N . LYS A 1 72 ? 24.559 8.032 -28.430 1.00 63.34 72 LYS A N 1
ATOM 557 C CA . LYS A 1 72 ? 23.984 9.362 -28.679 1.00 63.34 72 LYS A CA 1
ATOM 558 C C . LYS A 1 72 ? 22.710 9.541 -27.858 1.00 63.34 72 LYS A C 1
ATOM 560 O O . LYS A 1 72 ? 21.615 9.666 -28.401 1.00 63.34 72 LYS A O 1
ATOM 565 N N . TYR A 1 73 ? 22.864 9.587 -26.538 1.00 67.25 73 TYR A N 1
ATOM 566 C CA . TYR A 1 73 ? 21.793 10.038 -25.656 1.00 67.25 73 TYR A CA 1
ATOM 567 C C . TYR A 1 73 ? 21.370 11.448 -26.074 1.00 67.25 73 TYR A C 1
ATOM 569 O O . TYR A 1 73 ? 22.173 12.387 -26.067 1.00 67.25 73 TYR A O 1
ATOM 577 N N . VAL A 1 74 ? 20.107 11.595 -26.468 1.00 69.69 74 VAL A N 1
ATOM 578 C CA . VAL A 1 74 ? 19.502 12.909 -26.665 1.00 69.69 74 VAL A CA 1
ATOM 579 C C . VAL A 1 74 ? 19.392 13.541 -25.282 1.00 69.69 74 VAL A C 1
ATOM 581 O O . VAL A 1 74 ? 18.556 13.143 -24.477 1.00 69.69 74 VAL A O 1
ATOM 584 N N . LYS A 1 75 ? 20.272 14.500 -24.984 1.00 72.44 75 LYS A N 1
ATOM 585 C CA . LYS A 1 75 ? 20.157 15.350 -23.796 1.00 72.44 75 LYS A CA 1
ATOM 586 C C . LYS A 1 75 ? 18.993 16.308 -24.012 1.00 72.44 75 LYS A C 1
ATOM 588 O O . LYS A 1 75 ? 19.153 17.359 -24.626 1.00 72.44 75 LYS A O 1
ATOM 593 N N . ILE A 1 76 ? 17.812 15.885 -23.576 1.00 74.06 76 ILE A N 1
ATOM 594 C CA . ILE A 1 76 ? 16.556 16.640 -23.698 1.00 74.06 76 ILE A CA 1
ATOM 595 C C . ILE A 1 76 ? 16.538 17.848 -22.744 1.00 74.06 76 ILE A C 1
ATOM 597 O O . ILE A 1 76 ? 15.753 18.772 -22.913 1.00 74.06 76 ILE A O 1
ATOM 601 N N . ASP A 1 77 ? 17.430 17.843 -21.756 1.00 77.62 77 ASP A N 1
ATOM 602 C CA . ASP A 1 77 ? 17.589 18.839 -20.700 1.00 77.62 77 ASP A CA 1
ATOM 603 C C . ASP A 1 77 ? 18.654 19.907 -21.005 1.00 77.62 77 ASP A C 1
ATOM 605 O O . ASP A 1 77 ? 18.670 20.956 -20.368 1.00 77.62 77 ASP A O 1
ATOM 609 N N . GLY A 1 78 ? 19.525 19.688 -21.999 1.00 76.69 78 GLY A N 1
ATOM 610 C CA . GLY A 1 78 ? 20.735 20.495 -22.225 1.00 76.69 78 GLY A CA 1
ATOM 611 C C . GLY A 1 78 ? 20.518 21.962 -22.623 1.00 76.69 78 GLY A C 1
ATOM 612 O O . GLY A 1 78 ? 21.488 22.711 -22.710 1.00 76.69 78 GLY A O 1
ATOM 613 N N . GLY A 1 79 ? 19.274 22.371 -22.873 1.00 77.25 79 GLY A N 1
ATOM 614 C CA . GLY A 1 79 ? 18.886 23.753 -23.163 1.00 77.25 79 GLY A CA 1
ATOM 615 C C . GLY A 1 79 ? 17.640 24.209 -22.408 1.00 77.25 79 GLY A C 1
ATOM 616 O O . GLY A 1 79 ? 17.083 25.251 -22.746 1.00 77.25 79 GLY A O 1
ATOM 617 N N . LEU A 1 80 ? 17.177 23.437 -21.419 1.00 78.50 80 LEU A N 1
ATOM 618 C CA . LEU A 1 80 ? 16.074 23.861 -20.568 1.00 78.50 80 LEU A CA 1
ATOM 619 C C . LEU A 1 80 ? 16.630 24.833 -19.525 1.00 78.50 80 LEU A C 1
ATOM 621 O O . LEU A 1 80 ? 17.278 24.428 -18.562 1.00 78.50 80 LEU A O 1
ATOM 625 N N . SER A 1 81 ? 16.395 26.128 -19.720 1.00 73.62 81 SER A N 1
ATOM 626 C CA . SER A 1 81 ? 16.508 27.083 -18.624 1.00 73.62 81 SER A CA 1
ATOM 627 C C . SER A 1 81 ? 15.314 26.865 -17.702 1.00 73.62 81 SER A C 1
ATOM 629 O O . SER A 1 81 ? 14.181 27.126 -18.104 1.00 73.62 81 SER A O 1
ATOM 631 N N . ILE A 1 82 ? 15.553 26.405 -16.477 1.00 71.00 82 ILE A N 1
ATOM 632 C CA . ILE A 1 82 ? 14.617 26.713 -15.401 1.00 71.00 82 ILE A CA 1
ATOM 633 C C . ILE A 1 82 ? 14.894 28.162 -15.013 1.00 71.00 82 ILE A C 1
ATOM 635 O O . ILE A 1 82 ? 16.022 28.529 -14.683 1.00 71.00 82 ILE A O 1
ATOM 639 N N . GLU A 1 83 ? 13.896 29.017 -15.175 1.00 73.38 83 GLU A N 1
ATOM 640 C CA . GLU A 1 83 ? 13.936 30.335 -14.561 1.00 73.38 83 GLU A CA 1
ATOM 641 C C . GLU A 1 83 ? 14.029 30.156 -13.041 1.00 73.38 83 GLU A C 1
ATOM 643 O O . GLU A 1 83 ? 13.451 29.218 -12.489 1.00 73.38 83 GLU A O 1
ATOM 648 N N . GLU A 1 84 ? 14.836 30.983 -12.372 1.00 66.12 84 GLU A N 1
ATOM 649 C CA . GLU A 1 84 ? 14.924 30.979 -10.912 1.00 66.12 84 GLU A CA 1
ATOM 650 C C . GLU A 1 84 ? 13.546 31.369 -10.371 1.00 66.12 84 GLU A C 1
ATOM 652 O O . GLU A 1 84 ? 13.158 32.538 -10.338 1.00 66.12 84 GLU A O 1
ATOM 657 N N . GLU A 1 85 ? 12.755 30.354 -10.044 1.00 66.94 85 GLU A N 1
ATOM 658 C CA . GLU A 1 85 ? 11.419 30.528 -9.520 1.00 66.94 85 GLU A CA 1
ATOM 659 C C . GLU A 1 85 ? 11.549 31.061 -8.087 1.00 66.94 85 GLU A C 1
ATOM 661 O O . GLU A 1 85 ? 11.722 30.311 -7.128 1.00 66.94 85 GLU A O 1
ATOM 666 N N . ASN A 1 86 ? 11.449 32.384 -7.925 1.00 72.31 86 ASN A N 1
ATOM 667 C CA . ASN A 1 86 ? 11.390 33.065 -6.622 1.00 72.31 86 ASN A CA 1
ATOM 668 C C . ASN A 1 86 ? 10.068 32.799 -5.869 1.00 72.31 86 ASN A C 1
ATOM 670 O O . ASN A 1 86 ? 9.609 33.625 -5.073 1.00 72.31 86 ASN A O 1
ATOM 674 N N . LEU A 1 87 ? 9.417 31.663 -6.124 1.00 71.81 87 LEU A N 1
ATOM 675 C CA . LEU A 1 87 ? 8.136 31.323 -5.533 1.00 71.81 87 LEU A CA 1
ATOM 676 C C . LEU A 1 87 ? 8.370 30.737 -4.144 1.00 71.81 87 LEU A C 1
ATOM 678 O O . LEU A 1 87 ? 8.425 29.531 -3.915 1.00 71.81 87 LEU A O 1
ATOM 682 N N . HIS A 1 88 ? 8.554 31.644 -3.191 1.00 78.75 88 HIS A N 1
ATOM 683 C CA . HIS A 1 88 ? 8.691 31.293 -1.790 1.00 78.75 88 HIS A CA 1
ATOM 684 C C . HIS A 1 88 ? 7.428 30.564 -1.317 1.00 78.75 88 HIS A C 1
ATOM 686 O O . HIS A 1 88 ? 6.312 31.031 -1.547 1.00 78.75 88 HIS A O 1
ATOM 692 N N . VAL A 1 89 ? 7.602 29.442 -0.611 1.00 71.44 89 VAL A N 1
ATOM 693 C CA . VAL A 1 89 ? 6.504 28.572 -0.145 1.00 71.44 89 VAL A CA 1
ATOM 694 C C . VAL A 1 89 ? 5.427 29.354 0.624 1.00 71.44 89 VAL A C 1
ATOM 696 O O . VAL A 1 89 ? 4.254 28.988 0.595 1.00 71.44 89 VAL A O 1
ATOM 699 N N . SER A 1 90 ? 5.788 30.488 1.240 1.00 72.19 90 SER A N 1
ATOM 700 C CA . SER A 1 90 ? 4.832 31.378 1.910 1.00 72.19 90 SER A CA 1
ATOM 701 C C . SER A 1 90 ? 3.730 31.929 1.006 1.00 72.19 90 SER A C 1
ATOM 703 O O . SER A 1 90 ? 2.694 32.316 1.527 1.00 72.19 90 SER A O 1
ATOM 705 N N . TYR A 1 91 ? 3.923 31.995 -0.314 1.00 74.00 91 TYR A N 1
ATOM 706 C CA . TYR A 1 91 ? 2.866 32.413 -1.240 1.00 74.00 91 TYR A CA 1
ATOM 707 C C . TYR A 1 91 ? 1.703 31.414 -1.284 1.00 74.00 91 TYR A C 1
ATOM 709 O O . TYR A 1 91 ? 0.571 31.805 -1.563 1.00 74.00 91 TYR A O 1
ATOM 717 N N . PHE A 1 92 ? 1.966 30.143 -0.972 1.00 74.62 92 PHE A N 1
ATOM 718 C CA . PHE A 1 92 ? 0.956 29.086 -0.942 1.00 74.62 92 PHE A CA 1
ATOM 719 C C . PHE A 1 92 ? 0.293 28.927 0.425 1.00 74.62 92 PHE A C 1
ATOM 721 O O . PHE A 1 92 ? -0.812 28.394 0.514 1.00 74.62 92 PHE A O 1
ATOM 728 N N . ILE A 1 93 ? 0.936 29.407 1.491 1.00 78.12 93 ILE A N 1
ATOM 729 C CA . ILE A 1 93 ? 0.326 29.449 2.817 1.00 78.12 93 ILE A CA 1
ATOM 730 C C . ILE A 1 93 ? -0.643 30.633 2.832 1.00 78.12 93 ILE A C 1
ATOM 732 O O . ILE A 1 93 ? -0.246 31.780 3.032 1.00 78.12 93 ILE A O 1
ATOM 736 N N . HIS A 1 94 ? -1.929 30.374 2.586 1.00 68.56 94 HIS A N 1
ATOM 737 C CA . HIS A 1 94 ? -2.962 31.381 2.821 1.00 68.56 94 HIS A CA 1
ATOM 738 C C . HIS A 1 94 ? -2.846 31.871 4.264 1.00 68.56 94 HIS A C 1
ATOM 740 O O . HIS A 1 94 ? -2.785 31.056 5.183 1.00 68.56 94 HIS A O 1
ATOM 746 N N . ARG A 1 95 ? -2.820 33.195 4.452 1.00 56.97 95 ARG A N 1
ATOM 747 C CA . ARG A 1 95 ? -2.726 33.875 5.756 1.00 56.97 95 ARG A CA 1
ATOM 748 C C . ARG A 1 95 ? -3.781 33.390 6.761 1.00 56.97 95 ARG A C 1
ATOM 750 O O . ARG A 1 95 ? -3.540 33.423 7.960 1.00 56.97 95 ARG A O 1
ATOM 757 N N . ASP A 1 96 ? -4.898 32.867 6.269 1.00 55.12 96 ASP A N 1
ATOM 758 C CA . ASP A 1 96 ? -5.971 32.305 7.094 1.00 55.12 96 ASP A CA 1
ATOM 759 C C . ASP A 1 96 ? -5.589 30.934 7.707 1.00 55.12 96 ASP A C 1
ATOM 761 O O . ASP A 1 96 ? -6.200 30.480 8.667 1.00 55.12 96 ASP A O 1
ATOM 765 N N . THR A 1 97 ? -4.517 30.296 7.220 1.00 54.50 97 THR A N 1
ATOM 766 C CA . THR A 1 97 ? -3.886 29.110 7.839 1.00 54.50 97 THR A CA 1
ATOM 767 C C . THR A 1 97 ? -3.029 29.498 9.047 1.00 54.50 97 THR A C 1
ATOM 769 O O . THR A 1 97 ? -2.772 28.670 9.917 1.00 54.50 97 THR A O 1
ATOM 772 N N . THR A 1 98 ? -2.581 30.755 9.128 1.00 50.28 98 THR A N 1
ATOM 773 C CA . THR A 1 98 ? -1.734 31.233 10.227 1.00 50.28 98 THR A CA 1
ATOM 774 C C . THR A 1 98 ? -2.535 31.452 11.511 1.00 50.28 98 THR A C 1
ATOM 776 O O . THR A 1 98 ? -1.964 31.321 12.585 1.00 50.28 98 THR A O 1
ATOM 779 N N . GLU A 1 99 ? -3.850 31.685 11.437 1.00 51.16 99 GLU A N 1
ATOM 780 C CA . GLU A 1 99 ? -4.725 31.626 12.623 1.00 51.16 99 GLU A CA 1
ATOM 781 C C . GLU A 1 99 ? -5.022 30.181 13.052 1.00 51.16 99 GLU A C 1
ATOM 783 O O . GLU A 1 99 ? -5.155 29.920 14.242 1.00 51.16 99 GLU A O 1
ATOM 788 N N . ALA A 1 100 ? -5.039 29.217 12.123 1.00 54.75 100 ALA A N 1
ATOM 789 C CA . ALA A 1 100 ? -5.206 27.798 12.463 1.00 54.75 100 ALA A CA 1
ATOM 790 C C . ALA A 1 100 ? -3.945 27.157 13.083 1.00 54.75 100 ALA A C 1
ATOM 792 O O . ALA A 1 100 ? -4.043 26.110 13.718 1.00 54.75 100 ALA A O 1
ATOM 793 N N . LEU A 1 101 ? -2.766 27.764 12.887 1.00 54.09 101 LEU A N 1
ATOM 794 C CA . LEU A 1 101 ? -1.479 27.310 13.437 1.00 54.09 101 LEU A CA 1
ATOM 795 C C . LEU A 1 101 ? -0.867 28.271 14.460 1.00 54.09 101 LEU A C 1
ATOM 797 O O . LEU A 1 101 ? 0.212 27.981 14.981 1.00 54.09 101 LEU A O 1
ATOM 801 N N . ALA A 1 102 ? -1.537 29.382 14.776 1.00 50.56 102 ALA A N 1
ATOM 802 C CA . ALA A 1 102 ? -1.257 30.142 15.983 1.00 50.56 102 ALA A CA 1
ATOM 803 C C . ALA A 1 102 ? -1.705 29.295 17.179 1.00 50.56 102 ALA A C 1
ATOM 805 O O . ALA A 1 102 ? -2.747 29.527 17.784 1.00 50.56 102 ALA A O 1
ATOM 806 N N . LEU A 1 103 ? -0.909 28.271 17.488 1.00 50.03 103 LEU A N 1
ATOM 807 C CA . LEU A 1 103 ? -0.874 27.679 18.807 1.00 50.03 103 LEU A CA 1
ATOM 808 C C . LEU A 1 103 ? -0.517 28.833 19.739 1.00 50.03 103 LEU A C 1
ATOM 810 O O . LEU A 1 103 ? 0.624 29.298 19.750 1.00 50.03 103 LEU A O 1
ATOM 814 N N . SER A 1 104 ? -1.511 29.350 20.456 1.00 51.34 104 SER A N 1
ATOM 815 C CA . SER A 1 104 ? -1.248 30.110 21.664 1.00 51.34 104 SER A CA 1
ATOM 816 C C . SER A 1 104 ? -0.293 29.263 22.495 1.00 51.34 104 SER A C 1
ATOM 818 O O . SER A 1 104 ? -0.625 28.134 22.849 1.00 51.34 104 SER A O 1
ATOM 820 N N . GLU A 1 105 ? 0.894 29.793 22.784 1.00 53.44 105 GLU A N 1
ATOM 821 C CA . GLU A 1 105 ? 1.933 29.153 23.609 1.00 53.44 105 GLU A CA 1
ATOM 822 C C . GLU A 1 105 ? 1.495 28.969 25.082 1.00 53.44 105 GLU A C 1
ATOM 824 O O . GLU A 1 105 ? 2.328 28.774 25.958 1.00 53.44 105 GLU A O 1
ATOM 829 N N . ASP A 1 106 ? 0.188 29.029 25.343 1.00 54.28 106 ASP A N 1
ATOM 830 C CA . ASP A 1 106 ? -0.468 29.000 26.647 1.00 54.28 106 ASP A CA 1
ATOM 831 C C . ASP A 1 106 ? -1.803 28.222 26.595 1.00 54.28 106 ASP A C 1
ATOM 833 O O . ASP A 1 106 ? -2.712 28.480 27.381 1.00 54.28 106 ASP A O 1
ATOM 837 N N . ASP A 1 107 ? -1.951 27.278 25.655 1.00 53.62 107 ASP A N 1
ATOM 838 C CA . ASP A 1 107 ? -3.078 26.336 25.657 1.00 53.62 107 ASP A CA 1
ATOM 839 C C . ASP A 1 107 ? -2.589 24.903 25.901 1.00 53.62 107 ASP A C 1
ATOM 841 O O . ASP A 1 107 ? -2.413 24.090 24.993 1.00 53.62 107 ASP A O 1
ATOM 845 N N . ASP A 1 108 ? -2.361 24.614 27.183 1.00 59.41 108 ASP A N 1
ATOM 846 C CA . ASP A 1 108 ? -2.210 23.267 27.738 1.00 59.41 108 ASP A CA 1
ATOM 847 C C . ASP A 1 108 ? -3.494 22.417 27.598 1.00 59.41 108 ASP A C 1
ATOM 849 O O . ASP A 1 108 ? -3.526 21.267 28.044 1.00 59.41 108 ASP A O 1
ATOM 853 N N . GLU A 1 109 ? -4.554 22.908 26.949 1.00 63.34 109 GLU A N 1
ATOM 854 C CA . GLU A 1 109 ? -5.718 22.092 26.618 1.00 63.34 109 GLU A CA 1
ATOM 855 C C . GLU A 1 109 ? -5.441 21.272 25.354 1.00 63.34 109 GLU A C 1
ATOM 857 O O . GLU A 1 109 ? -6.001 21.454 24.269 1.00 63.34 109 GLU A O 1
ATOM 862 N N . LYS A 1 110 ? -4.607 20.242 25.535 1.00 58.00 110 LYS A N 1
ATOM 863 C CA . LYS A 1 110 ? -4.752 18.999 24.783 1.00 58.00 110 LYS A CA 1
ATOM 864 C C . LYS A 1 110 ? -6.225 18.620 24.890 1.00 58.00 110 LYS A C 1
ATOM 866 O O . LYS A 1 110 ? -6.623 18.063 25.911 1.00 58.00 110 LYS A O 1
ATOM 871 N N . SER A 1 111 ? -7.018 18.906 23.850 1.00 56.41 111 SER A N 1
ATOM 872 C CA . SER A 1 111 ? -8.367 18.350 23.704 1.00 56.41 111 SER A CA 1
ATOM 873 C C . SER A 1 111 ? -8.260 16.898 24.142 1.00 56.41 111 SER A C 1
ATOM 875 O O . SER A 1 111 ? -7.420 16.202 23.554 1.00 56.41 111 SER A O 1
ATOM 877 N N . PRO A 1 112 ? -8.944 16.463 25.220 1.00 61.06 112 PRO A N 1
ATOM 878 C CA . PRO A 1 112 ? -8.684 15.159 25.791 1.00 61.06 112 PRO A CA 1
ATOM 879 C C . PRO A 1 112 ? -8.956 14.172 24.673 1.00 61.06 112 PRO A C 1
ATOM 881 O O . PRO A 1 112 ? -10.097 13.998 24.249 1.00 61.06 112 PRO A O 1
ATOM 884 N N . MET A 1 113 ? -7.882 13.615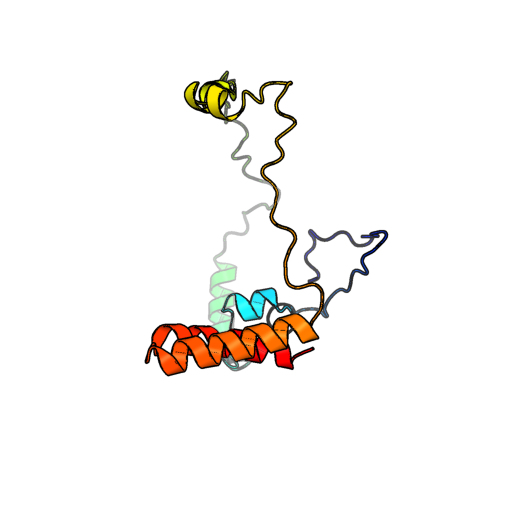 24.112 1.00 61.75 113 MET A N 1
ATOM 885 C CA . MET A 1 113 ? -7.973 12.551 23.138 1.00 61.75 113 MET A CA 1
ATOM 886 C C . MET A 1 113 ? -8.560 11.425 23.963 1.00 61.75 113 MET A C 1
ATOM 888 O O . MET A 1 113 ? -7.841 10.845 24.772 1.00 61.75 113 MET A O 1
ATOM 892 N N . GLU A 1 114 ? -9.888 11.292 23.896 1.00 67.19 114 GLU A N 1
ATOM 893 C CA . GLU A 1 114 ? -10.669 10.435 24.776 1.00 67.19 114 GLU A CA 1
ATOM 894 C C . GLU A 1 114 ? -9.950 9.093 24.806 1.00 67.19 114 GLU A C 1
ATOM 896 O O . GLU A 1 114 ? -9.706 8.512 23.741 1.00 67.19 114 GLU A O 1
ATOM 901 N N . ASP A 1 115 ? -9.512 8.669 25.996 1.00 71.44 115 ASP A N 1
ATOM 902 C CA . ASP A 1 115 ? -8.755 7.432 26.132 1.00 71.44 115 ASP A CA 1
ATOM 903 C C . ASP A 1 115 ? -9.500 6.349 25.361 1.00 71.44 115 ASP A C 1
ATOM 905 O O . ASP A 1 115 ? -10.714 6.180 25.534 1.00 71.44 115 ASP A O 1
ATOM 909 N N . CYS A 1 116 ? -8.793 5.653 24.466 1.00 71.50 116 CYS A N 1
ATOM 910 C CA . CYS A 1 116 ? -9.413 4.604 23.675 1.00 71.50 116 CYS A CA 1
ATOM 911 C C . CYS A 1 116 ? -10.080 3.623 24.648 1.00 71.50 116 CYS A C 1
ATOM 913 O O . CYS A 1 116 ? -9.409 2.964 25.443 1.00 71.50 116 CYS A O 1
ATOM 915 N N . LYS A 1 117 ? -11.419 3.581 24.626 1.00 79.75 117 LYS A N 1
ATOM 916 C CA . LYS A 1 117 ? -12.227 2.861 25.627 1.00 79.75 117 LYS A CA 1
ATOM 917 C C . LYS A 1 117 ? -12.036 1.346 25.552 1.00 79.75 117 LYS A C 1
ATOM 919 O O . LYS A 1 117 ? -12.427 0.650 26.477 1.00 79.75 117 LYS A O 1
ATOM 924 N N . ILE A 1 118 ? -11.458 0.859 24.455 1.00 85.56 118 ILE A N 1
ATOM 925 C CA . ILE A 1 118 ? -11.195 -0.549 24.181 1.00 85.56 118 ILE A CA 1
ATOM 926 C C . ILE A 1 118 ? -9.709 -0.803 24.426 1.00 85.56 118 ILE A C 1
ATOM 928 O O . ILE A 1 118 ? -8.864 -0.347 23.655 1.00 85.56 118 ILE A O 1
ATOM 932 N N . LYS A 1 119 ? -9.395 -1.520 25.506 1.00 87.69 119 LYS A N 1
ATOM 933 C CA . LYS A 1 119 ? -8.015 -1.798 25.935 1.00 87.69 119 LYS A CA 1
ATOM 934 C C . LYS A 1 119 ? -7.506 -3.148 25.457 1.00 87.69 119 LYS A C 1
ATOM 936 O O . LYS A 1 119 ? -6.303 -3.322 25.275 1.00 87.69 119 LYS A O 1
ATOM 941 N N . ASP A 1 120 ? -8.412 -4.095 25.249 1.00 88.06 120 ASP A N 1
ATOM 942 C CA . ASP A 1 120 ? -8.081 -5.450 24.837 1.00 88.06 120 ASP A CA 1
ATOM 943 C C . ASP A 1 120 ? -9.096 -6.030 23.840 1.00 88.06 120 ASP A C 1
ATOM 945 O O . ASP A 1 120 ? -10.163 -5.472 23.567 1.00 88.06 120 ASP A O 1
ATOM 949 N N . TYR A 1 121 ? -8.733 -7.174 23.259 1.00 85.62 121 TYR A N 1
ATOM 950 C CA . TYR A 1 121 ? -9.558 -7.869 22.273 1.00 85.62 121 TYR A CA 1
ATOM 951 C C . TYR A 1 121 ? -10.891 -8.360 22.860 1.00 85.62 121 TYR A C 1
ATOM 953 O O . TYR A 1 121 ? -11.909 -8.384 22.168 1.00 85.62 121 TYR A O 1
ATOM 961 N N . SER A 1 122 ? -10.914 -8.730 24.143 1.00 86.12 122 SER A N 1
ATOM 962 C CA . SER A 1 122 ? -12.129 -9.222 24.793 1.00 86.12 122 SER A CA 1
ATOM 963 C C . SER A 1 122 ? -13.168 -8.109 24.970 1.00 86.12 122 SER A C 1
ATOM 965 O O . SER A 1 122 ? -14.361 -8.326 24.737 1.00 86.12 122 SER A O 1
ATOM 967 N N . GLU A 1 123 ? -12.719 -6.890 25.274 1.00 88.88 123 GLU A N 1
ATOM 968 C CA . GLU A 1 123 ? -13.548 -5.688 25.284 1.00 88.88 123 GLU A CA 1
ATOM 969 C C . GLU A 1 123 ? -14.047 -5.350 23.876 1.00 88.88 123 GLU A C 1
ATOM 971 O O . GLU A 1 123 ? -15.235 -5.067 23.703 1.00 88.88 123 GLU A O 1
ATOM 976 N N . ALA A 1 124 ? -13.186 -5.452 22.856 1.00 87.06 124 ALA A N 1
ATOM 977 C CA . ALA A 1 124 ? -13.577 -5.225 21.464 1.00 87.06 124 ALA A CA 1
ATOM 978 C C . ALA A 1 124 ? -14.703 -6.179 21.029 1.00 87.06 124 ALA A C 1
ATOM 980 O O . ALA A 1 124 ? -15.704 -5.749 20.445 1.00 87.06 124 ALA A O 1
ATOM 981 N N . LEU A 1 125 ? -14.578 -7.465 21.374 1.00 86.25 125 LEU A N 1
ATOM 982 C CA . LEU A 1 125 ? -15.586 -8.477 21.078 1.00 86.25 125 LEU A CA 1
ATOM 983 C C . LEU A 1 125 ? -16.911 -8.165 21.787 1.00 86.25 125 LEU A C 1
ATOM 985 O O . LEU A 1 125 ? -17.960 -8.149 21.139 1.00 86.25 125 LEU A O 1
ATOM 989 N N . LYS A 1 126 ? -16.869 -7.815 23.077 1.00 89.50 126 LYS A N 1
ATOM 990 C CA . LYS A 1 126 ? -18.055 -7.424 23.854 1.00 89.50 126 LYS A CA 1
ATOM 991 C C . LYS A 1 126 ? -18.796 -6.238 23.226 1.00 89.50 126 LYS A C 1
ATOM 993 O O . LYS A 1 126 ? -20.018 -6.283 23.085 1.00 89.50 126 LYS A O 1
ATOM 998 N N . TYR A 1 127 ? -18.082 -5.185 22.825 1.00 89.56 127 TYR A N 1
ATOM 999 C CA . TYR A 1 127 ? -18.704 -4.028 22.174 1.00 89.56 127 TYR A CA 1
ATOM 1000 C C . TYR A 1 127 ? -19.259 -4.368 20.787 1.00 89.56 127 TYR A C 1
ATOM 1002 O O . TYR A 1 127 ? -20.325 -3.872 20.421 1.00 89.56 127 TYR A O 1
ATOM 1010 N N . SER A 1 128 ? -18.603 -5.260 20.038 1.00 88.50 128 SER A N 1
ATOM 1011 C CA . SER A 1 128 ? -19.113 -5.725 18.743 1.00 88.50 128 SER A CA 1
ATOM 1012 C C . SER A 1 128 ? -20.460 -6.453 18.874 1.00 88.50 128 SER A C 1
ATOM 1014 O O . SER A 1 128 ? -21.361 -6.253 18.056 1.00 88.50 128 SER A O 1
ATOM 1016 N N . GLU A 1 129 ? -20.649 -7.236 19.942 1.00 90.06 129 GLU A N 1
ATOM 1017 C CA . GLU A 1 129 ? -21.916 -7.911 20.231 1.00 90.06 129 GLU A CA 1
ATOM 1018 C C . GLU A 1 129 ? -23.011 -6.925 20.643 1.00 90.06 129 GLU A C 1
ATOM 1020 O O . GLU A 1 129 ? -24.146 -7.032 20.173 1.00 90.06 129 GLU A O 1
ATOM 1025 N N . GLN A 1 130 ? -22.679 -5.931 21.471 1.00 91.81 130 GLN A N 1
ATOM 1026 C CA . GLN A 1 130 ? -23.619 -4.870 21.847 1.00 91.81 130 GLN A CA 1
ATOM 1027 C C . GLN A 1 130 ? -24.082 -4.070 20.626 1.00 91.81 130 GLN A C 1
ATOM 1029 O O . GLN A 1 130 ? -25.277 -3.820 20.464 1.00 91.81 130 GLN A O 1
ATOM 1034 N N . LEU A 1 131 ? -23.154 -3.729 19.732 1.00 91.44 131 LEU A N 1
ATOM 1035 C CA . LEU A 1 131 ? -23.448 -3.005 18.501 1.00 91.44 131 LEU A CA 1
ATOM 1036 C C . LEU A 1 131 ? -24.331 -3.834 17.552 1.00 91.44 131 LEU A C 1
ATOM 1038 O O . LEU A 1 131 ? -25.259 -3.304 16.941 1.00 91.44 131 LEU A O 1
ATOM 1042 N N . LYS A 1 132 ? -24.128 -5.158 17.501 1.00 90.38 132 LYS A N 1
ATOM 1043 C CA . LYS A 1 132 ? -25.018 -6.078 16.776 1.00 90.38 132 LYS A CA 1
ATOM 1044 C C . LYS A 1 132 ? -26.451 -6.015 17.299 1.00 90.38 132 LYS A C 1
ATOM 1046 O O . LYS A 1 132 ? -27.383 -5.917 16.504 1.00 90.38 132 LYS A O 1
ATOM 1051 N N . GLN A 1 133 ? -26.625 -6.082 18.619 1.00 92.94 133 GLN A N 1
ATOM 1052 C CA . GLN A 1 133 ? -27.949 -6.012 19.243 1.00 92.94 133 GLN A CA 1
ATOM 1053 C C . GLN A 1 133 ? -28.608 -4.652 19.009 1.00 92.94 133 GLN A C 1
ATOM 1055 O O . GLN A 1 133 ? -29.799 -4.591 18.724 1.00 92.94 133 GLN A O 1
ATOM 1060 N N . PHE A 1 134 ? -27.833 -3.567 19.058 1.00 94.62 134 PHE A N 1
ATOM 1061 C CA . PHE A 1 134 ? -28.322 -2.228 18.749 1.00 94.62 134 PHE A CA 1
ATOM 1062 C C . PHE A 1 134 ? -28.916 -2.150 17.337 1.00 94.62 134 PHE A C 1
ATOM 1064 O O . PHE A 1 134 ? -30.057 -1.720 17.182 1.00 94.62 134 PHE A O 1
ATOM 1071 N N . PHE A 1 135 ? -28.199 -2.607 16.310 1.00 93.75 135 PHE A N 1
ATOM 1072 C CA . PHE A 1 135 ? -28.719 -2.555 14.940 1.00 93.75 135 PHE A CA 1
ATOM 1073 C C . PHE A 1 135 ? -29.900 -3.506 14.706 1.00 93.75 135 PHE A C 1
ATOM 1075 O O . PHE A 1 135 ? -30.839 -3.144 14.001 1.00 93.75 135 PHE A O 1
ATOM 1082 N N . LEU A 1 136 ? -29.908 -4.683 15.346 1.00 91.50 136 LEU A N 1
ATOM 1083 C CA . LEU A 1 136 ? -31.058 -5.596 15.315 1.00 91.50 136 LEU A CA 1
ATOM 1084 C C . LEU A 1 136 ? -32.315 -4.953 15.917 1.00 91.50 136 LEU A C 1
ATOM 1086 O O . LEU A 1 136 ? -33.382 -5.022 15.312 1.00 91.50 136 LEU A O 1
ATOM 1090 N N . ASN A 1 137 ? -32.183 -4.293 17.069 1.00 94.38 137 ASN A N 1
ATOM 1091 C CA . ASN A 1 137 ? -33.299 -3.634 17.751 1.00 94.38 137 ASN A CA 1
ATOM 1092 C C . ASN A 1 137 ? -33.848 -2.441 16.962 1.00 94.38 137 ASN A C 1
ATOM 1094 O O . ASN A 1 137 ? -35.047 -2.181 17.000 1.00 94.38 137 ASN A O 1
ATOM 1098 N N . ASN A 1 138 ? -32.980 -1.732 16.238 1.00 92.81 138 ASN A N 1
ATOM 1099 C CA . ASN A 1 138 ? -33.372 -0.603 15.395 1.00 92.81 138 ASN A CA 1
ATOM 1100 C C . ASN A 1 138 ? -33.810 -1.019 13.978 1.00 92.81 138 ASN A C 1
ATOM 1102 O O . ASN A 1 138 ? -34.109 -0.147 13.168 1.00 92.81 138 ASN A O 1
ATOM 1106 N N . ALA A 1 139 ? -33.842 -2.323 13.665 1.00 92.12 139 ALA A N 1
ATOM 1107 C CA . ALA A 1 139 ? -34.086 -2.851 12.318 1.00 92.12 139 ALA A CA 1
ATOM 1108 C C . ALA A 1 139 ? -33.196 -2.203 11.230 1.00 92.12 139 ALA A C 1
ATOM 1110 O O . ALA A 1 139 ? -33.591 -2.090 10.070 1.00 92.12 139 ALA A O 1
ATOM 1111 N N . ASP A 1 140 ? -31.981 -1.790 11.604 1.00 94.31 140 ASP A N 1
ATOM 1112 C CA . ASP A 1 140 ? -31.019 -1.150 10.710 1.00 94.31 140 ASP A CA 1
ATOM 1113 C C . ASP A 1 140 ? -30.178 -2.214 9.995 1.00 94.31 140 ASP A C 1
ATOM 1115 O O . ASP A 1 140 ? -29.179 -2.734 10.506 1.00 94.31 140 ASP A O 1
ATOM 1119 N N . SER A 1 141 ? -30.601 -2.547 8.776 1.00 90.56 141 SER A N 1
ATOM 1120 C CA . SER A 1 141 ? -29.904 -3.505 7.922 1.00 90.56 141 SER A CA 1
ATOM 1121 C C . SER A 1 141 ? -28.567 -2.985 7.384 1.00 90.56 141 SER A C 1
ATOM 1123 O O . SER A 1 141 ? -27.684 -3.791 7.093 1.00 90.56 141 SER A O 1
ATOM 1125 N N . GLU A 1 142 ? -28.396 -1.667 7.241 1.00 92.62 142 GLU A N 1
ATOM 1126 C CA . GLU A 1 142 ? -27.160 -1.079 6.710 1.00 92.62 142 GLU A CA 1
ATOM 1127 C C . GLU A 1 142 ? -26.048 -1.124 7.764 1.00 92.62 142 GLU A C 1
ATOM 1129 O O . GLU A 1 142 ? -24.927 -1.557 7.477 1.00 92.62 142 GLU A O 1
ATOM 1134 N N . GLY A 1 143 ? -26.375 -0.754 9.005 1.00 89.44 143 GLY A N 1
ATOM 1135 C CA . GLY A 1 143 ? -25.482 -0.896 10.152 1.00 89.44 143 GLY A CA 1
ATOM 1136 C C . GLY A 1 143 ? -25.056 -2.349 10.375 1.00 89.44 143 GLY A C 1
ATOM 1137 O O . GLY A 1 143 ? -23.869 -2.635 10.558 1.00 89.44 143 GLY A O 1
ATOM 1138 N N . LEU A 1 144 ? -25.993 -3.296 10.245 1.00 89.25 144 LEU A N 1
ATOM 1139 C CA . LEU A 1 144 ? -25.693 -4.732 10.296 1.00 89.25 144 LEU A CA 1
ATOM 1140 C C . LEU A 1 144 ? -24.746 -5.186 9.181 1.00 89.25 144 LEU A C 1
ATOM 1142 O O . LEU A 1 144 ? -23.819 -5.953 9.449 1.00 89.25 144 LEU A O 1
ATOM 1146 N N . ALA A 1 145 ? -24.941 -4.710 7.949 1.00 90.88 145 ALA A N 1
ATOM 1147 C CA . ALA A 1 145 ? -24.076 -5.058 6.824 1.00 90.88 145 ALA A CA 1
ATOM 1148 C C . ALA A 1 145 ? -22.631 -4.575 7.036 1.00 90.88 145 ALA A C 1
ATOM 1150 O O . ALA A 1 145 ? -21.689 -5.298 6.712 1.00 90.88 145 ALA A O 1
ATOM 1151 N N . LYS A 1 146 ? -22.445 -3.396 7.646 1.00 89.50 146 LYS A N 1
ATOM 1152 C CA . LYS A 1 146 ? -21.122 -2.854 8.010 1.00 89.50 146 LYS A CA 1
ATOM 1153 C C . LYS A 1 146 ? -20.456 -3.624 9.157 1.00 89.50 146 LYS A C 1
ATOM 1155 O O . LYS A 1 146 ? -19.229 -3.691 9.219 1.00 89.50 146 LYS A O 1
ATOM 1160 N N . LEU A 1 147 ? -21.245 -4.250 10.030 1.00 87.00 147 LEU A N 1
ATOM 1161 C CA . LEU A 1 147 ? -20.741 -5.014 11.172 1.00 87.00 147 LEU A CA 1
ATOM 1162 C C . LEU A 1 147 ? -20.165 -6.388 10.784 1.00 87.00 147 LEU A C 1
ATOM 1164 O O . LEU A 1 147 ? -19.238 -6.876 11.433 1.00 87.00 147 LEU A O 1
ATOM 1168 N N . ILE A 1 148 ? -20.678 -7.016 9.720 1.00 78.94 148 ILE A N 1
ATOM 1169 C CA . ILE A 1 148 ? -20.217 -8.338 9.253 1.00 78.94 148 ILE A CA 1
ATOM 1170 C C . ILE A 1 148 ? -18.703 -8.341 8.940 1.00 78.94 148 ILE A C 1
ATOM 1172 O O . ILE A 1 148 ? -17.998 -9.202 9.475 1.00 78.94 148 ILE A O 1
ATOM 1176 N N . PRO A 1 149 ? -18.157 -7.380 8.164 1.00 82.12 149 PRO A N 1
ATOM 1177 C CA . PRO A 1 149 ? -16.717 -7.244 7.968 1.00 82.12 149 PRO A CA 1
ATOM 1178 C C . PRO A 1 149 ? -15.928 -7.103 9.271 1.00 82.12 149 PRO A C 1
ATOM 1180 O O . PRO A 1 149 ? -14.888 -7.743 9.407 1.00 82.12 149 PRO A O 1
ATOM 1183 N N . MET A 1 150 ? -16.401 -6.308 10.240 1.00 81.81 150 MET A N 1
ATOM 1184 C CA . MET A 1 150 ? -15.693 -6.107 11.515 1.00 81.81 150 MET A CA 1
ATOM 1185 C C . MET A 1 150 ? -15.547 -7.419 12.291 1.00 81.81 150 MET A C 1
ATOM 1187 O O . MET A 1 150 ? -14.471 -7.710 12.808 1.00 81.81 150 MET A O 1
ATOM 1191 N N . LYS A 1 151 ? -16.593 -8.255 12.302 1.00 75.19 151 LYS A N 1
ATOM 1192 C CA . LYS A 1 151 ? -16.561 -9.562 12.967 1.00 75.19 151 LYS A CA 1
ATOM 1193 C C . LYS A 1 151 ? -15.526 -10.515 12.352 1.00 75.19 151 LYS A C 1
ATOM 1195 O O . LYS A 1 151 ? -14.807 -11.188 13.082 1.00 75.19 151 LYS A O 1
ATOM 1200 N N . ILE A 1 152 ? -15.401 -10.529 11.023 1.00 71.62 152 ILE A N 1
ATOM 1201 C CA . ILE A 1 152 ? -14.418 -11.370 10.314 1.00 71.62 152 ILE A CA 1
ATOM 1202 C C . ILE A 1 152 ? -12.976 -10.966 10.658 1.00 71.62 152 ILE A C 1
ATOM 1204 O O . ILE A 1 152 ? -12.096 -11.821 10.718 1.00 71.62 152 ILE A O 1
ATOM 1208 N N . HIS A 1 153 ? -12.713 -9.672 10.860 1.00 71.81 153 HIS A N 1
ATOM 1209 C CA . HIS A 1 153 ? -11.378 -9.195 11.236 1.00 71.81 153 HIS A CA 1
ATOM 1210 C C . HIS A 1 153 ? -11.023 -9.541 12.684 1.00 71.81 153 HIS A C 1
ATOM 1212 O O . HIS A 1 153 ? -9.850 -9.766 12.965 1.00 71.81 153 HIS A O 1
ATOM 1218 N N . LEU A 1 15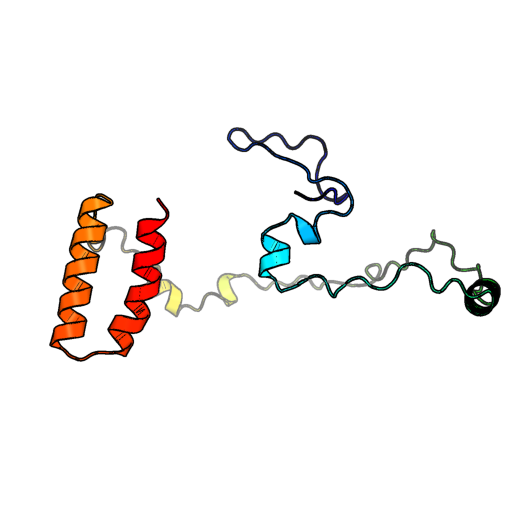4 ? -12.021 -9.621 13.570 1.00 69.69 154 LEU A N 1
ATOM 1219 C CA . LEU A 1 154 ? -11.838 -10.070 14.948 1.00 69.69 154 LEU A CA 1
ATOM 1220 C C . LEU A 1 154 ? -11.490 -11.574 14.996 1.00 69.69 154 LEU A C 1
ATOM 1222 O O . LEU A 1 154 ? -10.477 -11.943 15.572 1.00 69.69 154 LEU A O 1
ATOM 1226 N N . GLU A 1 155 ? -12.239 -12.444 14.308 1.00 63.94 155 GLU A N 1
ATOM 1227 C CA . GLU A 1 155 ? -12.042 -13.913 14.355 1.00 63.94 155 GLU A CA 1
ATOM 1228 C C . GLU A 1 155 ? -10.721 -14.431 13.741 1.00 63.94 155 GLU A C 1
ATOM 1230 O O . GLU A 1 155 ? -10.397 -15.606 13.896 1.00 63.94 155 GLU A O 1
ATOM 1235 N N . LYS A 1 156 ? -9.966 -13.596 13.016 1.00 62.41 156 LYS A N 1
ATOM 1236 C CA . LYS A 1 156 ? -8.715 -13.987 12.334 1.00 62.41 156 LYS A CA 1
ATOM 1237 C C . LYS A 1 156 ? -7.443 -13.823 13.183 1.00 62.41 156 LYS A C 1
ATOM 1239 O O . LYS A 1 156 ? -6.350 -13.935 12.625 1.00 62.41 156 LYS A O 1
ATOM 1244 N N . GLN A 1 157 ? -7.574 -13.539 14.478 1.00 55.72 157 GLN A N 1
ATOM 1245 C CA . GLN A 1 157 ? -6.465 -13.378 15.427 1.00 55.72 157 GLN A CA 1
ATOM 1246 C C . GLN A 1 157 ? -6.274 -14.624 16.293 1.00 55.72 157 GLN A C 1
ATOM 1248 O O . GLN A 1 157 ? -5.097 -14.961 16.549 1.00 55.72 157 GLN A O 1
#

Organism: Araneus ventricosus (NCBI:txid182803)

Secondary structure (DSSP, 8-state):
----TTS-TT--BTTB---PPPTT-HHHH-HHHHHTT----S---S----HHHHHHHHHHHHTS-TT--TT----TTTT---------GGGTS-THHHHHS---TT----------S--SHHHHHHHHHHHHHHHHHTT-HHHHHHHHHHHHHHHT-

Radius of gyration: 30.16 Å; chains: 1; bounding box: 60×55×70 Å

pLDDT: mean 74.81, std 13.59, range [46.19, 94.62]